Protein AF-W2U833-F1 (afdb_monomer)

Structure (mmCIF, N/CA/C/O backbone):
data_AF-W2U833-F1
#
_entry.id   AF-W2U833-F1
#
loop_
_atom_site.group_PDB
_atom_site.id
_atom_site.type_symbol
_atom_site.label_atom_id
_atom_site.label_alt_id
_atom_site.label_comp_id
_atom_site.label_asym_id
_atom_site.label_entity_id
_atom_site.label_seq_id
_atom_site.pdbx_PDB_ins_code
_atom_site.Cartn_x
_atom_site.Cartn_y
_atom_site.Cartn_z
_atom_site.occupancy
_atom_site.B_iso_or_equiv
_atom_site.auth_seq_id
_atom_site.auth_comp_id
_atom_site.auth_asym_id
_atom_site.auth_atom_id
_atom_site.pdbx_PDB_model_num
ATOM 1 N N . MET A 1 1 ? 12.691 -23.192 -0.116 1.00 42.06 1 MET A N 1
ATOM 2 C CA . MET A 1 1 ? 12.325 -22.025 0.710 1.00 42.06 1 MET A CA 1
ATOM 3 C C . MET A 1 1 ? 11.574 -21.049 -0.177 1.00 42.06 1 MET A C 1
ATOM 5 O O . MET A 1 1 ? 12.118 -20.736 -1.234 1.00 42.06 1 MET A O 1
ATOM 9 N N . PRO A 1 2 ? 10.339 -20.639 0.155 1.00 49.50 2 PRO A N 1
ATOM 10 C CA . PRO A 1 2 ? 9.687 -19.559 -0.578 1.00 49.50 2 PRO A CA 1
ATOM 11 C C . PRO A 1 2 ? 10.544 -18.294 -0.441 1.00 49.50 2 PRO A C 1
ATOM 13 O O . PRO A 1 2 ? 11.049 -17.994 0.638 1.00 49.50 2 PRO A O 1
ATOM 16 N N . ARG A 1 3 ? 10.788 -17.613 -1.560 1.00 65.25 3 ARG A N 1
ATOM 17 C CA . ARG A 1 3 ? 11.577 -16.382 -1.606 1.00 65.25 3 ARG A CA 1
ATOM 18 C C . ARG A 1 3 ? 10.684 -15.257 -1.087 1.00 65.25 3 ARG A C 1
ATOM 20 O O . ARG A 1 3 ? 9.619 -15.039 -1.654 1.00 65.25 3 ARG A O 1
ATOM 27 N N . GLU A 1 4 ? 11.076 -14.593 -0.005 1.00 73.56 4 GLU A N 1
ATOM 28 C CA . GLU A 1 4 ? 10.373 -13.394 0.455 1.00 73.56 4 GLU A CA 1
ATOM 29 C C . GLU A 1 4 ? 10.499 -12.309 -0.620 1.00 73.56 4 GLU A C 1
ATOM 31 O O . GLU A 1 4 ? 11.603 -11.951 -1.036 1.00 73.56 4 GLU A O 1
ATOM 36 N N . GLU A 1 5 ? 9.362 -11.815 -1.101 1.00 78.25 5 GLU A N 1
ATOM 37 C CA . GLU A 1 5 ? 9.294 -10.693 -2.029 1.00 78.25 5 GLU A CA 1
ATOM 38 C C . GLU A 1 5 ? 8.748 -9.481 -1.280 1.00 78.25 5 GLU A C 1
ATOM 40 O O . GLU A 1 5 ? 7.633 -9.497 -0.757 1.00 78.25 5 GLU A O 1
ATOM 45 N N . ARG A 1 6 ? 9.560 -8.424 -1.199 1.00 86.81 6 ARG A N 1
ATOM 46 C CA . ARG A 1 6 ? 9.136 -7.145 -0.633 1.00 86.81 6 ARG A CA 1
ATOM 47 C C . ARG A 1 6 ? 8.282 -6.415 -1.665 1.00 86.81 6 ARG A C 1
ATOM 49 O O . ARG A 1 6 ? 8.640 -6.369 -2.841 1.00 86.81 6 ARG A O 1
ATOM 56 N N . LEU A 1 7 ? 7.191 -5.813 -1.213 1.00 88.44 7 LEU A N 1
ATOM 57 C CA . LEU A 1 7 ? 6.305 -4.987 -2.028 1.00 88.44 7 LEU A CA 1
ATOM 58 C C . LEU A 1 7 ? 6.332 -3.543 -1.525 1.00 88.44 7 LEU A C 1
ATOM 60 O O . LEU A 1 7 ? 6.696 -3.281 -0.375 1.00 88.44 7 LEU A O 1
ATOM 64 N N . ALA A 1 8 ? 5.946 -2.618 -2.392 1.00 89.81 8 ALA A N 1
ATOM 65 C CA . ALA A 1 8 ? 5.681 -1.230 -2.052 1.00 89.81 8 ALA A CA 1
ATOM 66 C C . ALA A 1 8 ? 4.269 -0.850 -2.498 1.00 89.81 8 ALA A C 1
ATOM 68 O O . ALA A 1 8 ? 3.724 -1.443 -3.430 1.00 89.81 8 ALA A O 1
ATOM 69 N N . VAL A 1 9 ? 3.692 0.144 -1.826 1.00 90.12 9 VAL A N 1
ATOM 70 C CA . VAL A 1 9 ? 2.389 0.700 -2.185 1.00 90.12 9 VAL A CA 1
ATOM 71 C C . VAL A 1 9 ? 2.590 2.136 -2.626 1.00 90.12 9 VAL A C 1
ATOM 73 O O . VAL A 1 9 ? 3.149 2.944 -1.885 1.00 90.12 9 VAL A O 1
ATOM 76 N N . ALA A 1 10 ? 2.131 2.440 -3.829 1.00 89.19 10 ALA A N 1
ATOM 77 C CA . ALA A 1 10 ? 2.000 3.796 -4.321 1.00 89.19 10 ALA A CA 1
ATOM 78 C C . ALA A 1 10 ? 0.543 4.220 -4.156 1.00 89.19 10 ALA A C 1
ATOM 80 O O . ALA A 1 10 ? -0.351 3.490 -4.568 1.00 89.19 10 ALA A O 1
ATOM 81 N N . ILE A 1 11 ? 0.299 5.389 -3.577 1.00 88.56 11 ILE A N 1
ATOM 82 C CA . ILE A 1 11 ? -1.039 5.980 -3.469 1.00 88.56 11 ILE A CA 1
ATOM 83 C C . ILE A 1 11 ? -1.018 7.378 -4.071 1.00 88.56 11 ILE A C 1
ATOM 85 O O . ILE A 1 11 ? 0.026 8.040 -4.072 1.00 88.56 11 ILE A O 1
ATOM 89 N N . ARG A 1 12 ? -2.162 7.851 -4.570 1.00 88.44 12 ARG A N 1
ATOM 90 C CA . ARG A 1 12 ? -2.257 9.229 -5.068 1.00 88.44 12 ARG A CA 1
ATOM 91 C C . ARG A 1 12 ? -1.890 10.232 -3.962 1.00 88.44 12 ARG A C 1
ATOM 93 O O . ARG A 1 12 ? -2.416 10.120 -2.850 1.00 88.44 12 ARG A O 1
ATOM 100 N N . PRO A 1 13 ? -1.039 11.237 -4.242 1.00 85.69 13 PRO A N 1
ATOM 101 C CA . PRO A 1 13 ? -0.619 12.220 -3.241 1.00 85.69 13 PRO A CA 1
ATOM 102 C C . PRO A 1 13 ? -1.779 12.972 -2.577 1.00 85.69 13 PRO A C 1
ATOM 104 O O . PRO A 1 13 ? -1.660 13.418 -1.437 1.00 85.69 13 PRO A O 1
ATOM 107 N N . GLU A 1 14 ? -2.897 13.146 -3.282 1.00 86.88 14 GLU A N 1
ATOM 108 C CA . GLU A 1 14 ? -4.119 13.768 -2.761 1.00 86.88 14 GLU A CA 1
ATOM 109 C C . GLU A 1 14 ? -4.734 12.922 -1.644 1.00 86.88 14 GLU A C 1
ATOM 111 O O . GLU A 1 14 ? -5.088 13.463 -0.600 1.00 86.88 14 GLU A O 1
ATOM 116 N N . LEU A 1 15 ? -4.795 11.602 -1.837 1.00 84.69 15 LEU A N 1
ATOM 117 C CA . LEU A 1 15 ? -5.335 10.657 -0.860 1.00 84.69 15 LEU A CA 1
ATOM 118 C C . LEU A 1 15 ? -4.418 10.546 0.357 1.00 84.69 15 LEU A C 1
AT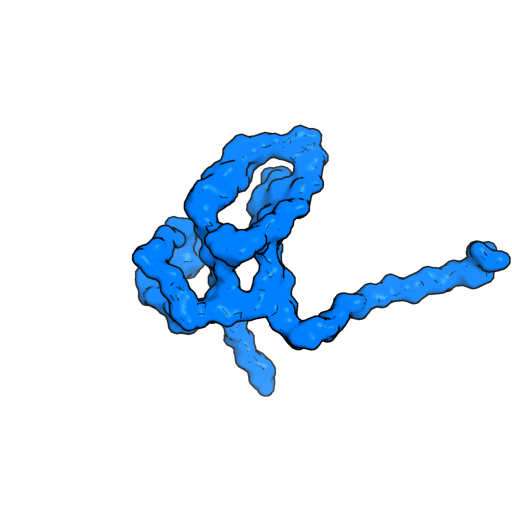OM 120 O O . LEU A 1 15 ? -4.897 10.532 1.489 1.00 84.69 15 LEU A O 1
ATOM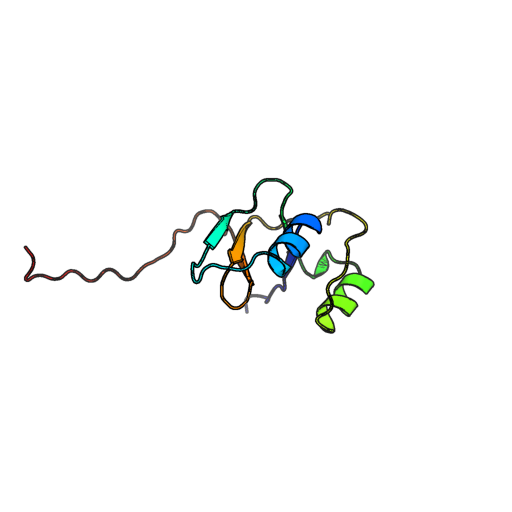 124 N N . TYR A 1 16 ? -3.097 10.545 0.142 1.00 82.44 16 TYR A N 1
ATOM 125 C CA . TYR A 1 16 ? -2.136 10.600 1.245 1.00 82.44 16 TYR A CA 1
ATOM 126 C C . TYR A 1 16 ? -2.333 11.858 2.099 1.00 82.44 16 TYR A C 1
ATOM 128 O O . TYR A 1 16 ? -2.373 11.780 3.321 1.00 82.44 16 TYR A O 1
ATOM 136 N N . ARG A 1 17 ? -2.525 13.025 1.470 1.00 82.69 17 ARG A N 1
ATOM 137 C CA . ARG A 1 17 ? -2.784 14.276 2.197 1.00 82.69 17 ARG A CA 1
ATOM 138 C C . ARG A 1 17 ? -4.106 14.248 2.954 1.00 82.69 17 ARG A C 1
ATOM 140 O O . ARG A 1 17 ? -4.102 14.610 4.122 1.00 82.69 17 ARG A O 1
ATOM 147 N N . GLN A 1 18 ? -5.188 13.785 2.323 1.00 77.38 18 GLN A N 1
ATOM 148 C CA . GLN A 1 18 ? -6.484 13.603 2.991 1.00 77.38 18 GLN A CA 1
ATOM 149 C C . GLN A 1 18 ? -6.333 12.750 4.252 1.00 77.38 18 GLN A C 1
ATOM 151 O O . GLN A 1 18 ? -6.808 13.133 5.316 1.00 77.38 18 GLN A O 1
ATOM 156 N N . THR A 1 19 ? -5.552 11.676 4.149 1.00 74.31 19 THR A N 1
ATOM 157 C CA . THR A 1 19 ? -5.258 10.762 5.255 1.00 74.31 19 THR A CA 1
ATOM 158 C C . THR A 1 19 ? -4.570 11.415 6.443 1.00 74.31 19 THR A C 1
ATOM 160 O O . THR A 1 19 ? -4.814 11.039 7.582 1.00 74.31 19 THR A O 1
ATOM 163 N N . LEU A 1 20 ? -3.717 12.404 6.197 1.00 74.56 20 LEU A N 1
ATOM 164 C CA . LEU A 1 20 ? -3.032 13.124 7.267 1.00 74.56 20 LEU A CA 1
ATOM 165 C C . LEU A 1 20 ? -3.894 14.222 7.902 1.00 74.56 20 LEU A C 1
ATOM 167 O O . LEU A 1 20 ? -3.529 14.732 8.957 1.00 74.56 20 LEU A O 1
ATOM 171 N N . THR A 1 21 ? -4.979 14.636 7.244 1.00 74.62 21 THR A N 1
ATOM 172 C CA . THR A 1 21 ? -5.781 15.805 7.641 1.00 74.62 21 THR A CA 1
ATOM 173 C C . THR A 1 21 ? -7.174 15.469 8.153 1.00 74.62 21 THR A C 1
ATOM 175 O O . THR A 1 21 ? -7.786 16.310 8.805 1.00 74.62 21 THR A O 1
ATOM 178 N N . GLU A 1 22 ? -7.708 14.293 7.826 1.00 71.56 22 GLU A N 1
ATOM 179 C CA . GLU A 1 22 ? -9.025 13.869 8.296 1.00 71.56 22 GLU A CA 1
ATOM 180 C C . GLU A 1 22 ? -8.952 13.496 9.781 1.00 71.56 22 GLU A C 1
ATOM 182 O O . GLU A 1 22 ? -8.407 12.460 10.157 1.00 71.56 22 GLU A O 1
ATOM 187 N N . GLU A 1 23 ? -9.514 14.350 10.637 1.00 66.75 23 GLU A N 1
ATOM 188 C CA . GLU A 1 23 ? -9.796 13.976 12.020 1.00 66.75 23 GLU A CA 1
ATOM 189 C C . GLU A 1 23 ? -10.894 12.911 12.031 1.00 66.75 23 GLU A C 1
ATOM 191 O O . GLU A 1 23 ? -11.972 13.076 11.453 1.00 66.75 23 GLU A O 1
ATOM 196 N N . THR A 1 24 ? -10.617 11.790 12.692 1.00 66.62 24 THR A N 1
ATOM 197 C CA . THR A 1 24 ? -11.632 10.776 12.945 1.00 66.62 24 THR A CA 1
ATOM 198 C C . THR A 1 24 ? -12.408 11.173 14.199 1.00 66.62 24 THR A C 1
ATOM 200 O O . THR A 1 24 ? -11.828 11.358 15.266 1.00 66.62 24 THR A O 1
ATOM 203 N N . ASP A 1 25 ? -13.739 11.261 14.108 1.00 69.31 25 ASP A N 1
ATOM 204 C CA . ASP A 1 25 ? -14.645 11.469 15.258 1.00 69.31 25 ASP A CA 1
ATOM 205 C C . ASP A 1 25 ? -14.706 10.223 16.183 1.00 69.31 25 ASP A C 1
ATOM 207 O O . ASP A 1 25 ? -15.775 9.775 16.605 1.00 69.31 25 ASP A O 1
ATOM 211 N N . GLY A 1 26 ? -13.566 9.568 16.431 1.00 70.38 26 GLY A N 1
ATOM 212 C CA . GLY A 1 26 ? -13.465 8.280 17.124 1.00 70.38 26 GLY A CA 1
ATOM 213 C C . GLY A 1 26 ? -14.024 7.094 16.331 1.00 70.38 26 GLY A C 1
ATOM 214 O O . GLY A 1 26 ? -14.256 6.027 16.897 1.00 70.38 26 GLY A O 1
ATOM 215 N N . ARG A 1 27 ? -14.278 7.271 15.030 1.00 75.12 27 ARG A N 1
ATOM 216 C CA . ARG A 1 27 ? -14.784 6.224 14.136 1.00 75.12 27 ARG A CA 1
ATOM 217 C C . ARG A 1 27 ? -13.673 5.713 13.235 1.00 75.12 27 ARG A C 1
ATOM 219 O O . ARG A 1 27 ? -13.025 6.497 12.550 1.00 75.12 27 ARG A O 1
ATOM 226 N N . THR A 1 28 ? -13.523 4.395 13.197 1.00 78.06 28 THR A N 1
ATOM 227 C CA . THR A 1 28 ? -12.648 3.719 12.244 1.00 78.06 28 THR A CA 1
ATOM 228 C C . THR A 1 28 ? -13.336 3.641 10.885 1.00 78.06 28 THR A C 1
ATOM 230 O O . THR A 1 28 ? -14.438 3.095 10.777 1.00 78.06 28 THR A O 1
ATOM 233 N N . TYR A 1 29 ? -12.688 4.156 9.842 1.00 81.12 29 TYR A N 1
ATOM 234 C CA . TYR A 1 29 ? -13.187 4.073 8.469 1.00 81.12 29 TYR A CA 1
ATOM 235 C C . TYR A 1 29 ? -12.242 3.239 7.616 1.00 81.12 29 TYR A C 1
ATOM 237 O O . TYR A 1 29 ? -11.048 3.517 7.549 1.00 81.12 29 TYR A O 1
ATOM 245 N N . LEU A 1 30 ? -12.793 2.234 6.936 1.00 84.38 30 LEU A N 1
ATOM 246 C CA . LEU A 1 30 ? -12.084 1.460 5.926 1.00 84.38 30 LEU A CA 1
ATOM 247 C C . LEU A 1 30 ? -12.642 1.829 4.553 1.00 84.38 30 LEU A C 1
ATOM 249 O O . LEU A 1 30 ? -13.802 1.539 4.255 1.00 84.38 30 LEU A O 1
ATOM 253 N N . ARG A 1 31 ? -11.820 2.468 3.723 1.00 88.81 31 ARG A N 1
ATOM 254 C CA . ARG A 1 31 ? -12.190 2.867 2.364 1.00 88.81 31 ARG A CA 1
ATOM 255 C C . ARG A 1 31 ? -11.373 2.060 1.347 1.00 88.81 31 ARG A C 1
ATOM 257 O O . ARG A 1 31 ? -10.148 2.172 1.371 1.00 88.81 31 ARG A O 1
ATOM 264 N N . PRO A 1 32 ? -12.000 1.286 0.442 1.00 89.25 32 PRO A N 1
ATOM 265 C CA . PRO A 1 32 ? -11.283 0.698 -0.685 1.00 89.25 32 PRO A CA 1
ATOM 266 C C . PRO A 1 32 ? -10.767 1.806 -1.614 1.00 89.25 32 PRO A C 1
ATOM 268 O O . PRO A 1 32 ? -11.475 2.780 -1.881 1.00 89.25 32 PRO A O 1
ATOM 271 N N . LEU A 1 33 ? -9.526 1.665 -2.076 1.00 88.31 33 LEU A N 1
ATOM 272 C CA . LEU A 1 33 ? -8.924 2.521 -3.095 1.00 88.31 33 LEU A CA 1
ATOM 273 C C . LEU A 1 33 ? -9.119 1.848 -4.450 1.00 88.31 33 LEU A C 1
ATOM 275 O O . LEU A 1 33 ? -8.641 0.733 -4.668 1.00 88.31 33 LEU A O 1
ATOM 279 N N . GLU A 1 34 ? -9.849 2.509 -5.341 1.00 86.56 34 GLU A N 1
ATOM 280 C CA . GLU A 1 34 ? -10.299 1.911 -6.597 1.00 86.56 34 GLU A CA 1
ATOM 281 C C . GLU A 1 34 ? -9.517 2.435 -7.806 1.00 86.56 34 GLU A C 1
ATOM 283 O O . GLU A 1 34 ? -8.999 3.553 -7.827 1.00 86.56 34 GLU A O 1
ATOM 288 N N . GLY A 1 35 ? -9.457 1.622 -8.861 1.00 83.50 35 GLY A N 1
ATOM 289 C CA . GLY A 1 35 ? -8.859 2.012 -10.136 1.00 83.50 35 GLY A CA 1
ATOM 290 C C . GLY A 1 35 ? -7.402 2.456 -9.998 1.00 83.50 35 GLY A C 1
ATOM 291 O O . GLY A 1 35 ? -6.530 1.662 -9.674 1.00 83.50 35 GLY A O 1
ATOM 292 N N . GLU A 1 36 ? -7.137 3.730 -10.285 1.00 85.75 36 GLU A N 1
ATOM 293 C CA . GLU A 1 36 ? -5.790 4.317 -10.288 1.00 85.75 36 GLU A CA 1
ATOM 294 C C . GLU A 1 36 ? -5.454 5.097 -9.005 1.00 85.75 36 GLU A C 1
ATOM 296 O O . GLU A 1 36 ? -4.556 5.946 -9.000 1.00 85.75 36 GLU A O 1
ATOM 301 N N . GLU A 1 37 ? -6.212 4.880 -7.931 1.00 89.06 37 GLU A N 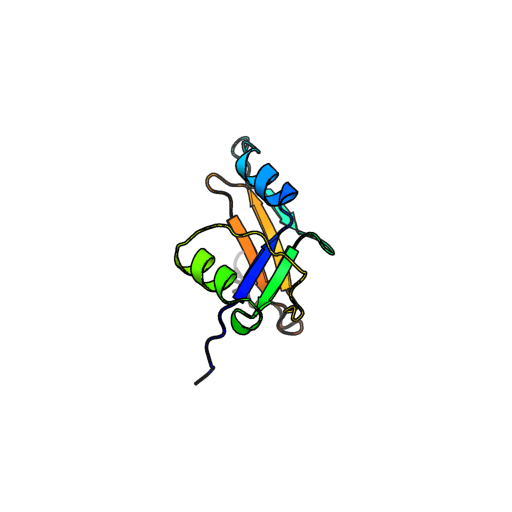1
ATOM 302 C CA . GLU A 1 37 ? -5.986 5.521 -6.632 1.00 89.06 37 GLU A CA 1
ATOM 303 C C . GLU A 1 37 ? -4.775 4.956 -5.884 1.00 89.06 37 GLU A C 1
ATOM 305 O O . GLU A 1 37 ? -4.105 5.694 -5.151 1.00 89.06 37 GLU A O 1
ATOM 310 N N . ALA A 1 38 ? -4.477 3.672 -6.091 1.00 89.31 38 ALA A N 1
ATOM 311 C CA . ALA A 1 38 ? -3.343 2.995 -5.491 1.00 89.31 38 ALA A CA 1
ATOM 312 C C . ALA A 1 38 ? -2.829 1.845 -6.360 1.00 89.31 38 ALA A C 1
ATOM 314 O O . ALA A 1 38 ? -3.588 1.214 -7.089 1.00 89.31 38 ALA A O 1
ATOM 315 N N . PHE A 1 39 ? -1.540 1.546 -6.223 1.00 87.06 39 PHE A N 1
ATOM 316 C CA . PHE A 1 39 ? -0.868 0.452 -6.913 1.00 87.06 39 PHE A CA 1
ATOM 317 C C . PHE A 1 39 ? 0.035 -0.292 -5.937 1.00 87.06 39 PHE A C 1
ATOM 319 O O . PHE A 1 39 ? 0.757 0.326 -5.152 1.00 87.06 39 PHE A O 1
ATOM 326 N N . VAL A 1 40 ? 0.033 -1.619 -6.013 1.00 88.50 40 VAL A N 1
ATOM 327 C CA . VAL A 1 40 ? 0.985 -2.464 -5.287 1.00 88.50 40 VAL A CA 1
ATOM 328 C C . VAL A 1 40 ? 2.021 -2.950 -6.275 1.00 88.50 40 VAL A C 1
ATOM 330 O O . VAL A 1 40 ? 1.671 -3.501 -7.314 1.00 88.50 40 VAL A O 1
ATOM 333 N N . VAL A 1 41 ? 3.295 -2.736 -5.970 1.00 88.19 41 VAL A N 1
ATOM 334 C CA . VAL A 1 41 ? 4.379 -2.967 -6.927 1.00 88.19 41 VAL A CA 1
ATOM 335 C C . VAL A 1 41 ? 5.505 -3.770 -6.283 1.00 88.19 41 VAL A C 1
ATOM 337 O O . VAL A 1 41 ? 5.785 -3.589 -5.090 1.00 88.19 41 VAL A O 1
ATOM 340 N N . PRO A 1 42 ? 6.178 -4.662 -7.029 1.00 88.12 42 PRO A N 1
ATOM 341 C CA . PRO A 1 42 ? 7.349 -5.355 -6.519 1.00 88.12 42 PRO A CA 1
ATOM 342 C C . PRO A 1 42 ? 8.448 -4.363 -6.146 1.00 88.12 42 PRO A C 1
ATOM 344 O O . PRO A 1 42 ? 8.750 -3.443 -6.904 1.00 88.12 42 PRO A O 1
ATOM 347 N N . TRP A 1 43 ? 9.129 -4.583 -5.022 1.00 87.06 43 TRP A N 1
ATOM 348 C CA . TRP A 1 43 ? 10.263 -3.746 -4.612 1.00 87.06 43 TRP A CA 1
ATOM 349 C C . TRP A 1 43 ? 11.373 -3.699 -5.672 1.00 87.06 43 TRP A C 1
ATOM 351 O O . TRP A 1 43 ? 12.055 -2.689 -5.838 1.00 87.06 43 TRP A O 1
ATOM 361 N N . ALA A 1 44 ? 11.544 -4.788 -6.424 1.00 87.06 44 ALA A N 1
ATOM 362 C CA . ALA A 1 44 ? 12.499 -4.866 -7.523 1.00 87.06 44 ALA A CA 1
ATOM 363 C C . ALA A 1 44 ? 12.148 -3.943 -8.706 1.00 87.06 44 ALA A C 1
ATOM 365 O O . ALA A 1 44 ? 13.051 -3.578 -9.456 1.00 87.06 44 ALA A O 1
ATOM 366 N N . ALA A 1 45 ? 10.875 -3.555 -8.856 1.00 86.50 45 ALA A N 1
ATOM 367 C CA . ALA A 1 45 ? 10.402 -2.668 -9.918 1.00 86.50 45 ALA A CA 1
ATOM 368 C C . ALA A 1 45 ? 10.625 -1.176 -9.612 1.00 86.50 45 ALA A C 1
ATOM 370 O O . ALA A 1 45 ? 10.491 -0.351 -10.513 1.00 86.50 45 ALA A O 1
ATOM 371 N N . LEU A 1 46 ? 10.971 -0.833 -8.367 1.00 85.75 46 LEU A N 1
ATOM 372 C CA . LEU A 1 46 ? 11.290 0.534 -7.963 1.00 85.75 46 LEU A CA 1
ATOM 373 C C . LEU A 1 46 ? 12.688 0.958 -8.426 1.00 85.75 46 LEU A C 1
ATOM 375 O O . LEU A 1 46 ? 13.633 0.157 -8.433 1.00 85.75 46 LEU A O 1
ATOM 379 N N . GLY A 1 47 ? 12.828 2.246 -8.727 1.00 88.44 47 GLY A N 1
ATOM 380 C CA . GLY A 1 47 ? 14.106 2.908 -8.943 1.00 88.44 47 GLY A CA 1
ATOM 381 C C . GLY A 1 47 ? 14.979 2.919 -7.685 1.00 88.44 47 GLY A C 1
ATO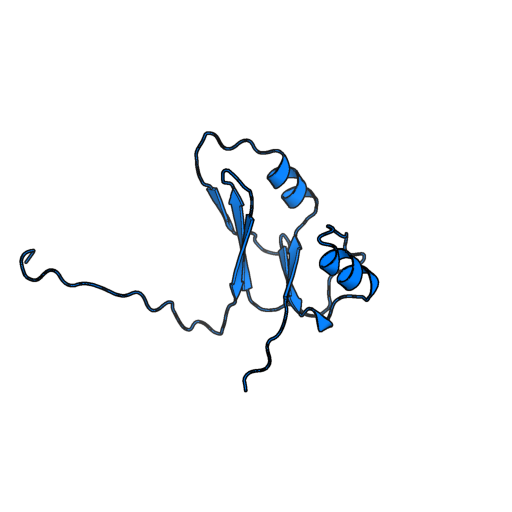M 382 O O . GLY A 1 47 ? 14.527 2.696 -6.561 1.00 88.44 47 GLY A O 1
ATOM 383 N N . GLU A 1 48 ? 16.274 3.170 -7.862 1.00 90.56 48 GLU A N 1
ATOM 384 C CA . GLU A 1 48 ? 17.232 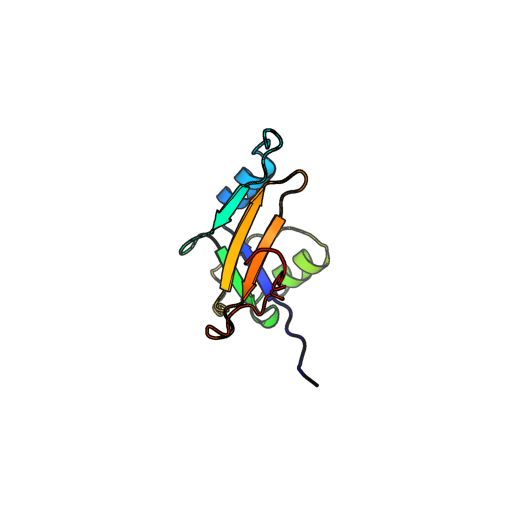3.178 -6.752 1.00 90.56 48 GLU A CA 1
ATOM 385 C C . GLU A 1 48 ? 16.930 4.270 -5.715 1.00 90.56 48 GLU A C 1
ATOM 387 O O . GLU A 1 48 ? 16.925 3.990 -4.516 1.00 90.56 48 GLU A O 1
ATOM 392 N N . GLU A 1 49 ? 16.608 5.482 -6.169 1.00 89.12 49 GLU A N 1
ATOM 393 C CA . GLU A 1 49 ? 16.262 6.612 -5.299 1.00 89.12 49 GLU A CA 1
ATOM 394 C C . GLU A 1 49 ? 15.023 6.321 -4.442 1.00 89.12 49 GLU A C 1
ATOM 396 O O . GLU A 1 49 ? 15.037 6.541 -3.229 1.00 89.12 49 GLU A O 1
ATOM 401 N N . GLU A 1 50 ? 13.984 5.749 -5.054 1.00 89.19 50 GLU A N 1
ATOM 402 C CA . GLU A 1 50 ? 12.730 5.378 -4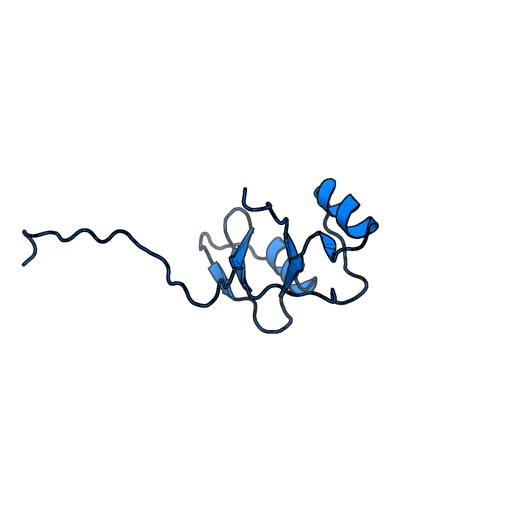.393 1.00 89.19 50 GLU A CA 1
ATOM 403 C C . GLU A 1 50 ? 12.977 4.333 -3.300 1.00 89.19 50 GLU A C 1
ATOM 405 O O . GLU A 1 50 ? 12.516 4.477 -2.165 1.00 89.19 50 GLU A O 1
ATOM 410 N N . ARG A 1 51 ? 13.777 3.303 -3.608 1.00 89.38 51 ARG A N 1
ATOM 411 C CA . ARG A 1 51 ? 14.161 2.273 -2.632 1.00 89.38 51 ARG A CA 1
ATOM 412 C C . ARG A 1 51 ? 14.948 2.855 -1.464 1.00 89.38 51 ARG A C 1
ATOM 414 O O . ARG A 1 51 ? 14.673 2.489 -0.321 1.00 89.38 51 ARG A O 1
ATOM 421 N N . HIS A 1 52 ? 15.906 3.742 -1.731 1.00 91.25 52 HIS A N 1
ATOM 422 C CA . HIS A 1 52 ? 16.702 4.378 -0.683 1.00 91.25 52 HIS A CA 1
ATOM 423 C C . HIS A 1 52 ? 15.849 5.268 0.230 1.00 91.25 52 HIS A C 1
ATOM 425 O O . HIS A 1 52 ? 16.022 5.215 1.447 1.00 91.25 52 HIS A O 1
ATOM 431 N N . ALA A 1 53 ? 14.915 6.045 -0.323 1.00 87.44 53 ALA A N 1
ATOM 432 C CA . ALA A 1 53 ? 13.989 6.856 0.469 1.00 87.44 53 ALA A CA 1
ATOM 433 C C . ALA A 1 53 ? 13.096 5.982 1.367 1.00 87.44 53 ALA A C 1
ATOM 435 O O . ALA A 1 53 ? 13.061 6.163 2.586 1.00 87.44 53 ALA A O 1
ATOM 436 N N . LEU A 1 54 ? 12.475 4.945 0.798 1.00 86.12 54 LEU A N 1
ATOM 437 C CA . LEU A 1 54 ? 11.618 4.022 1.549 1.00 86.12 54 LEU A CA 1
ATOM 438 C C . LEU A 1 54 ? 12.380 3.234 2.629 1.00 86.12 54 LEU A C 1
ATOM 440 O O . LEU A 1 54 ? 11.810 2.890 3.662 1.00 86.12 54 LEU A O 1
ATOM 444 N N . GLN A 1 55 ? 13.670 2.940 2.435 1.00 88.81 55 GLN A N 1
ATOM 445 C CA . GLN A 1 55 ? 14.515 2.330 3.473 1.00 88.81 55 GLN A CA 1
ATOM 446 C C . GLN A 1 55 ? 14.788 3.264 4.657 1.00 88.81 55 GLN A C 1
ATOM 448 O O . GLN A 1 55 ? 14.988 2.774 5.767 1.00 88.81 55 GLN A O 1
ATOM 453 N N . ARG A 1 56 ? 14.771 4.583 4.439 1.00 89.62 56 ARG A N 1
ATOM 454 C CA . ARG A 1 56 ? 14.879 5.595 5.502 1.00 89.62 56 ARG A CA 1
ATOM 455 C C . ARG A 1 56 ? 13.537 5.920 6.164 1.00 89.62 56 ARG A C 1
ATOM 457 O O . ARG A 1 56 ? 13.504 6.723 7.089 1.00 89.62 56 ARG A O 1
ATOM 464 N N . GLY A 1 57 ? 12.446 5.295 5.713 1.00 82.94 57 GLY A N 1
ATOM 465 C CA . GLY A 1 57 ? 11.092 5.589 6.184 1.00 82.94 57 GLY A CA 1
ATOM 466 C C . GLY A 1 57 ? 10.520 6.890 5.618 1.00 82.94 57 GLY A C 1
ATOM 467 O O . GLY A 1 57 ? 9.581 7.440 6.185 1.00 82.94 57 GLY A O 1
ATOM 468 N N . GLU A 1 58 ? 11.086 7.397 4.522 1.00 85.38 58 GLU A N 1
ATOM 469 C CA . GLU A 1 58 ? 10.613 8.610 3.859 1.00 85.38 58 GLU A CA 1
ATOM 470 C C . GLU A 1 58 ? 9.497 8.296 2.859 1.00 85.38 58 GLU A C 1
ATOM 472 O O . GLU A 1 58 ? 9.476 7.240 2.223 1.00 85.38 58 GLU A O 1
ATOM 477 N N . VAL A 1 59 ? 8.597 9.263 2.673 1.00 83.12 59 VAL A N 1
ATOM 478 C CA . VAL A 1 59 ? 7.635 9.252 1.569 1.00 83.12 59 VAL A CA 1
ATOM 479 C C . VAL A 1 59 ? 8.288 9.898 0.355 1.00 83.12 59 VAL A C 1
ATOM 481 O O . VAL A 1 59 ? 8.810 11.008 0.438 1.00 83.12 59 VAL A O 1
ATOM 484 N N . VAL A 1 60 ? 8.238 9.207 -0.779 1.00 87.38 60 VAL A N 1
ATOM 485 C CA . VAL A 1 60 ? 8.840 9.635 -2.043 1.00 87.38 60 VAL A CA 1
ATOM 486 C C . VAL A 1 60 ? 7.780 9.639 -3.139 1.00 87.38 60 VAL A C 1
ATOM 488 O O . VAL A 1 60 ? 6.940 8.743 -3.211 1.00 87.38 60 VAL A O 1
ATOM 491 N N . GLY A 1 61 ? 7.795 10.674 -3.977 1.00 83.75 61 GLY A N 1
ATOM 492 C CA . GLY A 1 61 ? 6.938 10.742 -5.154 1.00 83.75 61 GLY A CA 1
ATOM 493 C C . GLY A 1 61 ? 7.487 9.863 -6.272 1.00 83.75 61 GLY A C 1
ATOM 494 O O . GLY A 1 61 ? 8.696 9.806 -6.479 1.00 83.75 61 GLY A O 1
ATOM 495 N N . LEU A 1 62 ? 6.598 9.212 -7.016 1.00 80.25 62 LEU A N 1
ATOM 496 C CA . LEU A 1 62 ? 6.978 8.4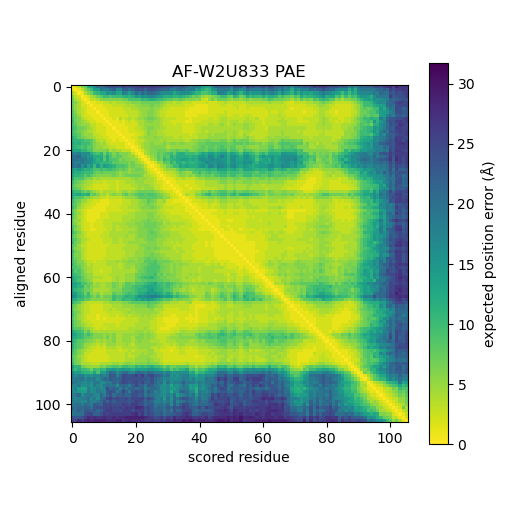79 -8.218 1.00 80.25 62 LEU A CA 1
ATOM 497 C C . LEU A 1 62 ? 6.962 9.423 -9.421 1.00 80.25 62 LEU A C 1
ATOM 499 O O . LEU A 1 62 ? 5.992 10.150 -9.634 1.00 80.25 62 LEU A O 1
ATOM 503 N N . SER A 1 63 ? 8.029 9.400 -10.218 1.00 76.19 63 SER A N 1
ATOM 504 C CA . SER A 1 63 ? 8.124 10.193 -11.455 1.00 76.19 63 SER A CA 1
ATOM 505 C C . SER A 1 63 ? 7.343 9.574 -12.620 1.00 76.19 63 SER A C 1
ATOM 507 O O . SER A 1 63 ? 6.995 10.262 -13.578 1.00 76.19 63 SER A O 1
ATOM 509 N N . GLN A 1 64 ? 7.043 8.278 -12.526 1.00 75.75 64 GLN A N 1
ATOM 510 C CA . GLN A 1 64 ? 6.308 7.498 -13.514 1.00 75.75 64 GLN A CA 1
ATOM 511 C C . GLN A 1 64 ? 5.538 6.364 -12.832 1.00 75.75 64 GLN A C 1
ATOM 513 O O . GLN A 1 64 ? 5.900 5.920 -11.741 1.00 75.75 64 GLN A O 1
ATOM 518 N N . ARG A 1 65 ? 4.484 5.866 -13.488 1.00 75.00 65 ARG A N 1
ATOM 519 C CA . ARG A 1 65 ? 3.765 4.676 -13.022 1.00 75.00 65 ARG A CA 1
ATOM 520 C C . ARG A 1 65 ? 4.703 3.460 -13.099 1.00 75.00 65 ARG A C 1
ATOM 522 O O . ARG A 1 65 ? 5.276 3.236 -14.168 1.00 75.00 65 ARG A O 1
ATOM 529 N N . PRO A 1 66 ? 4.880 2.679 -12.019 1.00 71.31 66 PRO A N 1
ATOM 530 C CA . PRO A 1 66 ? 5.735 1.500 -12.064 1.00 71.31 66 PRO A CA 1
ATOM 531 C C . PRO A 1 66 ? 5.193 0.487 -13.076 1.00 71.31 66 PRO A C 1
ATOM 533 O O . PRO A 1 66 ? 3.996 0.225 -13.123 1.00 71.31 66 PRO A O 1
ATOM 536 N N . GLY A 1 67 ? 6.074 -0.093 -13.891 1.00 69.69 67 GLY A N 1
ATOM 537 C CA . GLY A 1 67 ? 5.678 -0.984 -14.991 1.00 69.69 67 GLY A CA 1
ATOM 538 C C . GLY A 1 67 ? 5.222 -2.386 -14.570 1.00 69.69 67 GLY A C 1
ATOM 539 O O . GLY A 1 67 ? 4.913 -3.201 -15.436 1.00 69.69 67 GLY A O 1
ATOM 540 N N . ALA A 1 68 ? 5.215 -2.691 -13.270 1.00 78.88 68 ALA A N 1
ATOM 541 C CA . ALA A 1 68 ? 4.824 -3.985 -12.726 1.00 78.88 68 ALA A CA 1
ATOM 542 C C . ALA A 1 68 ? 3.891 -3.786 -11.530 1.00 78.88 68 ALA A C 1
ATOM 544 O O . ALA A 1 68 ? 4.307 -3.259 -10.499 1.00 78.88 68 ALA A O 1
ATOM 545 N N . GLU A 1 69 ? 2.648 -4.238 -11.673 1.00 85.25 69 GLU A N 1
ATOM 546 C CA . GLU A 1 69 ? 1.632 -4.209 -10.624 1.00 85.25 69 GLU A CA 1
ATOM 547 C C . GLU A 1 69 ? 1.310 -5.628 -10.164 1.00 85.25 69 GLU A C 1
ATOM 549 O O . GLU A 1 69 ? 1.194 -6.559 -10.965 1.00 85.25 69 GLU A O 1
ATOM 554 N N . VAL A 1 70 ? 1.177 -5.787 -8.852 1.00 85.75 70 VAL A N 1
ATOM 555 C CA . VAL A 1 70 ? 0.703 -7.008 -8.210 1.00 85.75 70 VAL A CA 1
ATOM 556 C C . VAL A 1 70 ? -0.793 -6.859 -7.990 1.00 85.75 70 VAL A C 1
ATOM 558 O O . VAL A 1 70 ? -1.234 -5.869 -7.409 1.00 85.75 70 VAL A O 1
ATOM 561 N N . ALA A 1 71 ? -1.566 -7.857 -8.423 1.00 86.12 71 ALA A N 1
ATOM 562 C CA . ALA A 1 71 ? -3.000 -7.900 -8.172 1.00 86.12 71 ALA A CA 1
ATOM 563 C C . ALA A 1 71 ? -3.260 -7.866 -6.660 1.00 86.12 71 ALA A C 1
ATOM 565 O O . ALA A 1 71 ? -2.853 -8.759 -5.909 1.00 86.12 71 ALA A O 1
ATOM 566 N N . ALA A 1 72 ? -3.892 -6.792 -6.209 1.00 86.88 72 ALA A N 1
ATOM 567 C CA . ALA A 1 72 ? -4.175 -6.552 -4.812 1.00 86.88 72 ALA A CA 1
ATOM 568 C C . ALA A 1 72 ? -5.306 -5.541 -4.679 1.00 86.88 72 ALA A C 1
ATOM 570 O O . ALA A 1 72 ? -5.477 -4.656 -5.515 1.00 86.88 72 ALA A O 1
ATOM 571 N N . GLU A 1 73 ? -6.030 -5.644 -3.579 1.00 88.19 73 GLU A N 1
ATOM 572 C CA . GLU A 1 73 ? -6.926 -4.594 -3.129 1.00 88.19 73 GLU A CA 1
ATOM 573 C C . GLU A 1 73 ? -6.203 -3.759 -2.079 1.00 88.19 73 GLU A C 1
ATOM 575 O O . GLU A 1 73 ? -5.582 -4.296 -1.153 1.00 88.19 73 GLU A O 1
ATOM 580 N N . VAL A 1 74 ? -6.289 -2.441 -2.220 1.00 88.06 74 VAL A N 1
ATOM 581 C CA . VAL A 1 74 ? -5.682 -1.495 -1.289 1.00 88.06 74 VAL A CA 1
ATOM 582 C C . VAL A 1 74 ? -6.792 -0.765 -0.561 1.00 88.06 74 VAL A C 1
ATOM 584 O O . VAL A 1 74 ? -7.772 -0.336 -1.164 1.00 88.06 74 VAL A O 1
ATOM 587 N N . TYR A 1 75 ? -6.627 -0.619 0.742 1.00 88.94 75 TYR A N 1
ATOM 588 C CA . TYR A 1 75 ? -7.573 0.053 1.603 1.00 88.94 75 TYR A CA 1
ATOM 589 C C . TYR A 1 75 ? -6.865 1.142 2.384 1.00 88.94 75 TYR A C 1
ATOM 591 O O . TYR A 1 75 ? -5.758 0.954 2.895 1.00 88.94 75 TYR A O 1
ATOM 599 N N . LEU A 1 76 ? -7.550 2.265 2.509 1.00 87.75 76 LEU A N 1
ATOM 600 C CA . LEU A 1 76 ? -7.203 3.307 3.444 1.00 87.75 76 LEU A CA 1
ATOM 601 C C . LEU A 1 76 ? -7.950 3.059 4.756 1.00 87.75 76 LEU A C 1
ATOM 603 O O . LEU A 1 76 ? -9.182 3.014 4.770 1.00 87.75 76 LEU A O 1
ATOM 607 N N . LEU A 1 77 ? -7.196 2.881 5.837 1.00 85.81 77 LEU A N 1
ATOM 608 C CA . LEU A 1 77 ? -7.708 2.775 7.194 1.00 85.81 77 LEU A CA 1
ATOM 609 C C . LEU A 1 77 ? -7.498 4.116 7.898 1.00 85.81 77 LEU A C 1
ATOM 611 O O . LEU A 1 77 ? -6.363 4.476 8.210 1.00 85.81 77 LEU A O 1
ATOM 615 N N . GLN A 1 78 ? -8.591 4.829 8.161 1.00 84.44 78 GLN A N 1
ATOM 616 C CA . GLN A 1 78 ? -8.588 5.972 9.067 1.00 84.44 78 GLN A CA 1
ATOM 617 C C . GLN A 1 78 ? -8.904 5.483 10.474 1.00 84.44 78 GLN A C 1
ATOM 619 O O . GLN A 1 78 ? -9.998 4.979 10.727 1.00 84.44 78 GLN A O 1
ATOM 624 N N . ASP A 1 79 ? -7.943 5.639 11.373 1.00 80.19 79 ASP A N 1
ATOM 625 C CA . ASP A 1 79 ? -8.062 5.350 12.800 1.00 80.19 79 ASP A CA 1
ATOM 626 C C . ASP A 1 79 ? -7.208 6.369 13.580 1.00 80.19 79 ASP A C 1
ATOM 628 O O . ASP A 1 79 ? -6.712 7.333 12.992 1.00 80.19 79 ASP A O 1
ATOM 632 N N . ALA A 1 80 ? -6.987 6.163 14.881 1.00 77.25 80 ALA A N 1
ATOM 633 C CA . ALA A 1 80 ? -6.075 6.986 15.685 1.00 77.25 80 ALA A CA 1
ATOM 634 C C . ALA A 1 80 ? -4.678 7.148 15.045 1.00 77.25 80 ALA A C 1
ATOM 636 O O . ALA A 1 80 ? -4.030 8.180 15.215 1.00 77.25 80 ALA A O 1
ATOM 637 N N . VAL A 1 81 ? -4.226 6.132 14.301 1.00 78.19 81 VAL A N 1
ATOM 638 C CA . VAL A 1 81 ? -3.065 6.209 13.411 1.00 78.19 81 VAL A CA 1
ATOM 639 C C . VAL A 1 81 ? -3.503 5.733 12.027 1.00 78.19 81 VAL A C 1
ATOM 641 O O . VAL A 1 81 ? -3.847 4.557 11.884 1.00 78.19 81 VAL A O 1
ATOM 644 N N . PRO A 1 82 ? -3.482 6.602 11.004 1.00 78.12 82 PRO A N 1
ATOM 645 C CA . PRO A 1 82 ? -3.854 6.192 9.665 1.00 78.12 82 PRO A CA 1
ATOM 646 C C . PRO A 1 82 ? -2.913 5.126 9.104 1.00 78.12 82 PRO A C 1
ATOM 648 O O . PRO A 1 82 ? -1.695 5.179 9.300 1.00 78.12 82 PRO A O 1
ATOM 651 N N . ALA A 1 83 ? -3.473 4.166 8.374 1.00 84.50 83 ALA A N 1
ATOM 652 C CA . ALA A 1 83 ? -2.715 3.065 7.797 1.00 84.50 83 ALA A CA 1
ATOM 653 C C . ALA A 1 83 ? -3.199 2.708 6.391 1.00 84.50 83 ALA A C 1
ATOM 655 O O . ALA A 1 83 ? -4.351 2.923 6.019 1.00 84.50 83 ALA A O 1
ATOM 656 N N . ILE A 1 84 ? -2.301 2.099 5.620 1.00 85.56 84 ILE A N 1
ATOM 657 C CA . ILE A 1 84 ? -2.629 1.480 4.339 1.00 85.56 84 ILE A CA 1
ATOM 658 C C . ILE A 1 84 ? -2.647 -0.031 4.533 1.00 85.56 84 ILE A C 1
ATOM 660 O O . ILE A 1 84 ? -1.664 -0.624 4.980 1.00 85.56 84 ILE A O 1
ATOM 664 N N . TRP A 1 85 ? -3.774 -0.650 4.205 1.00 87.69 85 TRP A N 1
ATOM 665 C CA . TRP A 1 85 ? -3.950 -2.096 4.223 1.00 87.69 85 TRP A CA 1
ATOM 666 C C . TRP A 1 85 ? -3.924 -2.635 2.802 1.00 87.69 85 TRP A C 1
ATOM 668 O O . TRP A 1 85 ? -4.516 -2.060 1.894 1.00 87.69 85 TRP A O 1
ATOM 678 N N . VAL A 1 86 ? -3.242 -3.760 2.612 1.00 86.56 86 VAL A N 1
ATOM 679 C CA . VAL A 1 86 ? -3.119 -4.409 1.307 1.00 86.56 86 VAL A CA 1
ATOM 680 C C . VAL A 1 86 ? -3.553 -5.856 1.430 1.00 86.56 86 VAL A C 1
ATOM 682 O O . VAL A 1 86 ? -2.962 -6.627 2.188 1.00 86.56 86 VAL A O 1
ATOM 685 N N . ARG A 1 87 ? -4.554 -6.237 0.640 1.00 86.50 87 ARG A N 1
ATOM 686 C CA . ARG A 1 87 ? -4.964 -7.626 0.461 1.00 86.50 87 ARG A CA 1
ATOM 687 C C . ARG A 1 87 ? -4.455 -8.108 -0.890 1.00 86.50 87 ARG A C 1
ATOM 689 O O . ARG A 1 87 ? -5.000 -7.739 -1.922 1.00 86.50 87 ARG A O 1
ATOM 696 N N . LEU A 1 88 ? -3.398 -8.920 -0.879 1.00 84.25 88 LEU A 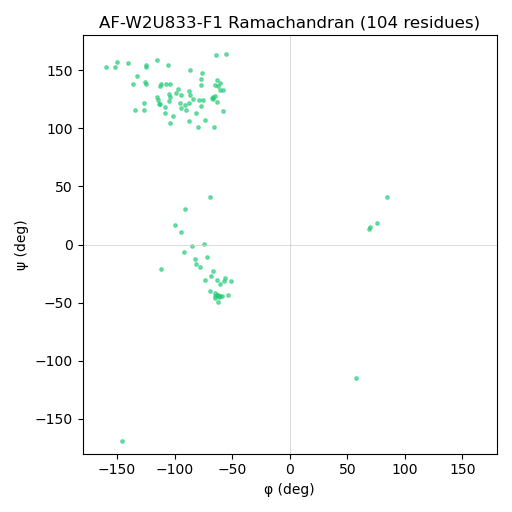N 1
ATOM 697 C CA . LEU A 1 88 ? -2.868 -9.531 -2.100 1.00 84.25 88 LEU A CA 1
ATOM 698 C C . LEU A 1 88 ? -3.891 -10.519 -2.662 1.00 84.25 88 LEU A C 1
ATOM 700 O O . LEU A 1 88 ? -4.293 -11.449 -1.958 1.00 84.25 88 LEU A O 1
ATOM 704 N N . ASP A 1 89 ? -4.273 -10.349 -3.925 1.00 77.00 89 ASP A N 1
ATOM 705 C CA . ASP A 1 89 ? -5.110 -11.323 -4.610 1.00 77.00 89 ASP A CA 1
ATOM 706 C C . ASP A 1 89 ? -4.226 -12.481 -5.077 1.00 77.00 89 ASP A C 1
ATOM 708 O O . ASP A 1 89 ? -3.486 -12.395 -6.058 1.00 77.00 89 ASP A O 1
ATOM 712 N N . ARG A 1 90 ? -4.270 -13.586 -4.329 1.00 66.38 90 ARG A N 1
ATOM 713 C CA . ARG A 1 90 ? -3.566 -14.828 -4.676 1.00 66.38 90 ARG A CA 1
ATOM 714 C C . ARG A 1 90 ? -4.428 -15.777 -5.512 1.00 66.38 90 ARG A C 1
ATOM 716 O O . ARG A 1 90 ? -4.268 -16.992 -5.408 1.00 66.38 90 ARG A O 1
ATOM 723 N N . GLY A 1 91 ? -5.333 -15.241 -6.331 1.00 60.22 91 GLY A N 1
ATOM 724 C CA . GLY A 1 91 ? -6.170 -16.023 -7.239 1.00 60.22 91 GLY A CA 1
ATOM 725 C C . GLY A 1 91 ? -7.428 -16.571 -6.571 1.00 60.22 91 GLY A C 1
ATOM 726 O O . GLY A 1 91 ? -7.784 -17.726 -6.796 1.00 60.22 91 GLY A O 1
ATOM 727 N N . GLY A 1 92 ? -8.083 -15.772 -5.724 1.00 53.50 92 GLY A N 1
ATOM 728 C CA . GLY A 1 92 ? -9.394 -16.130 -5.164 1.00 53.50 92 GLY A CA 1
ATOM 729 C C . GLY A 1 92 ? -9.407 -17.288 -4.154 1.00 53.50 92 GLY A C 1
ATOM 730 O O . GLY A 1 92 ? -10.475 -17.814 -3.843 1.00 53.50 92 GLY A O 1
ATOM 731 N N . LEU A 1 93 ? -8.252 -17.691 -3.614 1.00 49.97 93 LEU A N 1
ATOM 732 C CA . LEU A 1 93 ? -8.202 -18.576 -2.449 1.00 49.97 93 LEU A CA 1
ATOM 733 C C . LEU A 1 93 ? -8.788 -17.810 -1.255 1.00 49.97 93 LEU A C 1
ATOM 735 O O . LEU A 1 93 ? -8.150 -16.909 -0.714 1.00 49.97 93 LEU A O 1
ATOM 739 N N . GLY A 1 94 ? -10.043 -18.111 -0.917 1.00 50.25 94 GLY A N 1
ATOM 740 C CA . GLY A 1 94 ? -10.794 -17.437 0.140 1.00 50.25 94 GLY A CA 1
ATOM 741 C C . GLY A 1 94 ? -10.090 -17.447 1.502 1.00 50.25 94 GLY A C 1
ATOM 742 O O . GLY A 1 94 ? -9.162 -18.212 1.755 1.00 50.25 94 GLY A O 1
ATOM 743 N N . VAL A 1 95 ? -10.553 -16.582 2.403 1.00 54.53 95 VAL A N 1
ATOM 744 C CA . VAL A 1 95 ? -10.064 -16.530 3.786 1.00 54.53 95 VAL A CA 1
ATOM 745 C C . VAL A 1 95 ? -10.658 -17.705 4.567 1.00 54.53 95 VAL A C 1
ATOM 747 O O . VAL A 1 95 ? -11.877 -17.853 4.624 1.00 54.53 95 VAL A O 1
ATOM 750 N N . LEU A 1 96 ? -9.807 -18.532 5.181 1.00 37.44 96 LEU A N 1
ATOM 751 C CA . LEU A 1 96 ? -10.236 -19.553 6.137 1.00 37.44 96 LEU A CA 1
ATOM 752 C C . LEU A 1 96 ? -10.445 -18.882 7.498 1.00 37.44 96 LEU A C 1
ATOM 754 O O . LEU A 1 96 ? -9.487 -18.406 8.105 1.00 37.44 96 LEU A O 1
ATOM 758 N N . LEU A 1 97 ? -11.692 -18.836 7.956 1.00 36.41 97 LEU A N 1
ATOM 759 C CA . LEU A 1 97 ? -12.054 -18.375 9.293 1.00 36.41 97 LEU A CA 1
ATOM 760 C C . LEU A 1 97 ? -12.458 -19.586 10.135 1.00 36.41 97 LEU A C 1
ATOM 762 O O . LEU A 1 97 ? -13.155 -20.477 9.651 1.00 36.41 97 LEU A O 1
ATOM 766 N N . GLU A 1 98 ? -12.012 -19.623 11.388 1.00 39.50 98 GLU A N 1
ATOM 767 C CA . GLU A 1 98 ? -12.489 -20.603 12.359 1.00 39.50 98 GLU A CA 1
ATOM 768 C C . GLU A 1 98 ? -13.969 -20.329 12.660 1.00 39.50 98 GLU A C 1
ATOM 770 O O . GLU A 1 98 ? -14.347 -19.205 12.991 1.00 39.50 98 GLU A O 1
ATOM 775 N N . ALA A 1 99 ? -14.813 -21.351 12.515 1.00 46.12 99 ALA A N 1
ATOM 776 C CA . ALA A 1 99 ? -16.227 -21.294 12.856 1.00 46.12 99 ALA A CA 1
ATOM 777 C C . ALA A 1 99 ? -16.484 -22.230 14.038 1.00 46.12 99 ALA A C 1
ATOM 779 O O . ALA A 1 99 ? -16.235 -23.433 13.950 1.00 46.12 99 ALA A O 1
ATOM 780 N N . LEU A 1 100 ? -16.983 -21.670 15.137 1.00 47.84 100 LEU A N 1
ATOM 781 C CA . LEU A 1 100 ? -17.402 -22.421 16.314 1.00 47.84 100 LEU A CA 1
ATOM 782 C C . LEU A 1 100 ? -18.908 -22.662 16.216 1.00 47.84 100 LEU A C 1
ATOM 784 O O . LEU A 1 100 ? -19.689 -21.718 16.107 1.00 47.84 100 LEU A O 1
ATOM 788 N N . LEU A 1 101 ? -19.306 -23.931 16.232 1.00 50.25 101 LEU A N 1
ATOM 789 C CA . LEU A 1 101 ? -20.703 -24.320 16.375 1.00 50.25 101 LEU A CA 1
ATOM 790 C C . LEU A 1 101 ? -21.012 -24.408 17.873 1.00 50.25 101 LEU A C 1
ATOM 792 O O . LEU A 1 101 ? -20.360 -25.186 18.566 1.00 50.25 101 LEU A O 1
ATOM 796 N N . ASP A 1 102 ? -21.986 -23.634 18.353 1.00 68.38 102 ASP A N 1
ATOM 797 C CA . ASP A 1 102 ? -22.556 -23.808 19.692 1.00 68.38 102 ASP A CA 1
ATOM 798 C C . ASP A 1 102 ? -23.710 -24.827 19.618 1.00 68.38 102 ASP A C 1
ATOM 800 O O . ASP A 1 102 ? -24.768 -24.511 19.063 1.00 68.38 102 ASP A O 1
ATOM 804 N N . PRO A 1 103 ? -23.526 -26.063 20.115 1.00 56.53 103 PRO A N 1
ATOM 805 C CA . PRO A 1 103 ? -24.549 -27.100 20.051 1.00 56.53 103 PRO A CA 1
ATOM 806 C C . PRO A 1 103 ? -25.734 -26.857 20.997 1.00 56.53 103 PRO A C 1
ATOM 808 O O . PRO A 1 103 ? -26.736 -27.557 20.866 1.00 56.53 103 PRO A O 1
ATOM 811 N N . GLU A 1 104 ? -25.652 -25.902 21.930 1.00 67.00 104 GLU A N 1
ATOM 812 C CA . GLU A 1 104 ? -26.738 -25.585 22.872 1.00 67.00 104 GLU A CA 1
ATOM 813 C C . GLU A 1 104 ? -27.682 -24.482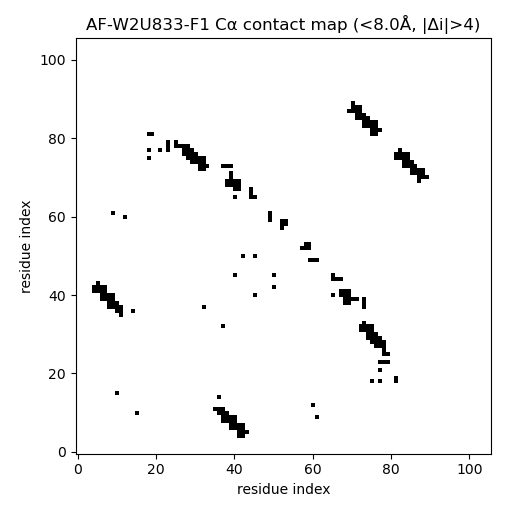 22.355 1.00 67.00 104 GLU A C 1
ATOM 815 O O . GLU A 1 104 ? -28.719 -24.218 22.963 1.00 67.00 104 GLU A O 1
ATOM 820 N N . ALA A 1 105 ? -27.358 -23.864 21.213 1.00 51.28 105 ALA A N 1
ATOM 821 C CA . ALA A 1 105 ? -28.145 -22.804 20.578 1.00 51.28 105 ALA A CA 1
ATOM 822 C C . ALA A 1 105 ? -29.131 -23.301 19.489 1.00 51.28 105 ALA A C 1
ATOM 824 O O . ALA A 1 105 ? -29.666 -22.476 18.743 1.00 51.28 105 ALA A O 1
ATOM 825 N N . ALA A 1 106 ? -29.355 -24.619 19.377 1.00 47.09 106 ALA A N 1
ATOM 826 C CA . ALA A 1 106 ? -30.224 -25.263 18.378 1.00 47.09 106 ALA A CA 1
ATOM 827 C C . ALA A 1 106 ? -31.571 -25.742 18.945 1.00 47.09 106 ALA A C 1
ATOM 829 O O . ALA A 1 106 ? -31.589 -26.297 20.067 1.00 47.09 106 ALA A O 1
#

Radius of gyration: 17.6 Å; Cα contacts (8 Å, |Δi|>4): 125; chains: 1; bounding box: 48×43×38 Å

pLDDT: mean 77.46, std 14.11, range [36.41, 91.25]

Nearest PDB structures (foldseek):
  6aig-assembly1_A  TM=1.899E-01  e=2.522E+00  Aeropyrum pernix K1

Foldseek 3Di:
DPDDWDKDKDFDVVVVVCLVPDDDPQDKDKAKQDDRRMFIFTPVQDDPVCNVCVVVVHDDDDPDDRPGGFAWIWIWIRHPHTDIDIGGCPPPPDDDDDDDDDPVVD

Mean predicted aligned error: 8.93 Å

Sequence (106 aa):
MPREERLAVAIRPELYRQTLTEETDGRTYLRPLEGEEAFVVPWAALGEEERHALQRGEVVGLSQRPGAEVAAEVYLLQDAVPAIWVRLDRGGLGVLLEALLDPEAA

Solvent-accessible surface area (backbone atoms only — not comparable to full-atom values): 7012 Å² total; per-residue (Å²): 128,88,79,88,77,61,70,43,77,50,62,41,70,66,59,55,50,48,58,76,66,62,80,60,91,85,50,75,44,81,43,79,48,60,86,86,39,47,49,39,27,48,49,85,66,52,54,71,68,54,50,56,37,50,73,72,73,45,90,73,86,75,95,62,84,66,93,48,74,50,63,55,52,41,30,44,34,45,46,102,68,65,44,80,47,75,48,73,57,79,77,79,73,73,88,89,72,92,80,86,82,66,84,84,81,114

Secondary structure (DSSP, 8-state):
-PPP--EEEEE-HHHHHHHHH---SS--EEEEE-TTSEEEEEGGGS-HHHHHHHHTT-----SS--S----EEEEEEESSS-EEEEEE--SS----------TT--